Protein AF-A0AB73B5N0-F1 (afdb_monomer)

Foldseek 3Di:
DDDDPPPQDLFDQLCLVVVQVVCCVVVVFDEDALCLLQAAPPRHGDPCSQVVVLVVLVDLTHGYGCRDPSCNVVCVVSDPDDDGRDDDPVNSLVRRVVVLVVQVVVQDQDHHRDGDDQPPTPPRPVVVVVVPPD

Sequence (134 aa):
MEPAPHRGSRASGAGKTTLCGQLERALSLPRVEIDSLYHGAGWTPRANFVAEVEAFSAGQEWVIEWQYRAVRRLLVEGADTLVWLDYSSWLQMTRLVRRTMRRRLARQELWNGNYETIFQDEEHIIRWGIRTFP

Organism: Corynebacterium flavescens (NCBI:txid28028)

Solvent-accessible surface area (backbone atoms only — not comparable to full-atom values): 8475 Å² total; per-residue (Å²): 135,84,81,73,92,67,88,69,73,92,53,80,42,69,44,63,71,59,50,45,61,47,46,25,70,75,68,73,32,53,68,58,66,56,63,60,52,33,32,29,60,87,70,33,77,36,89,57,27,62,62,54,50,50,63,61,59,69,50,97,61,70,43,73,69,91,76,57,77,92,46,44,62,64,51,58,77,68,47,94,73,86,89,81,83,92,68,58,70,68,62,25,46,56,47,31,54,54,49,56,53,52,40,58,76,64,64,44,74,43,54,60,86,24,65,89,63,92,80,76,53,96,74,42,69,62,62,49,49,62,70,72,49,132

Neares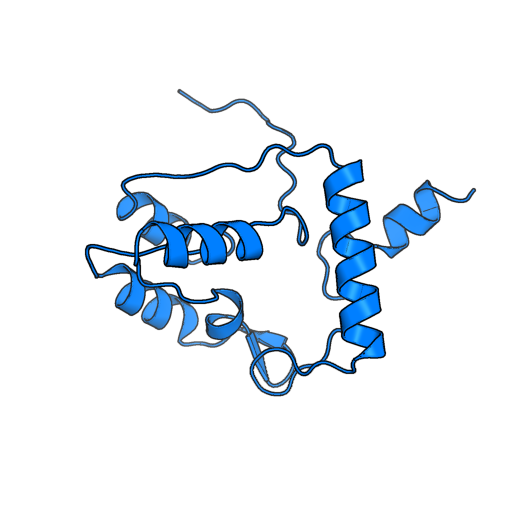t PDB structures (foldseek):
  2iyr-assembly1_A  TM=6.175E-01  e=3.045E-01  Mycobacterium tuberculosis H37Rv
  3mrs-assembly1_A  TM=5.329E-01  e=2.509E-01  Helicobacter pylori 26695
  1uke-assembly1_A  TM=5.670E-01  e=5.102E-01  Dictyostelium discoideum
  4cvn-assembly1_D  TM=3.998E-01  e=2.676E-01  Pyrococcus abyssi GE5

pLDDT: mean 77.48, std 18.24, range [26.06, 96.44]

Structure (mmCIF, N/CA/C/O backbone):
data_AF-A0AB73B5N0-F1
#
_entry.id   AF-A0AB73B5N0-F1
#
loop_
_atom_site.group_PDB
_atom_site.id
_atom_site.type_symbol
_atom_site.label_atom_id
_atom_site.label_alt_id
_atom_site.label_comp_id
_atom_site.label_asym_id
_atom_site.label_entity_id
_atom_site.label_seq_id
_atom_site.pdbx_PDB_ins_code
_atom_site.Cartn_x
_atom_site.Cartn_y
_atom_site.Cartn_z
_atom_site.occupancy
_atom_site.B_iso_or_equiv
_atom_site.auth_seq_id
_atom_site.auth_comp_id
_atom_site.auth_asym_id
_atom_site.auth_atom_id
_atom_site.pdbx_PDB_model_num
ATOM 1 N N . MET A 1 1 ? -27.757 0.517 -0.870 1.00 30.62 1 MET A N 1
ATOM 2 C CA . MET A 1 1 ? -27.373 1.849 -1.376 1.00 30.62 1 MET A CA 1
ATOM 3 C C . MET A 1 1 ? -26.164 1.632 -2.266 1.00 30.62 1 MET A C 1
ATOM 5 O O . MET A 1 1 ? -25.089 1.348 -1.759 1.00 30.62 1 MET A O 1
ATOM 9 N N . GLU A 1 2 ? -26.382 1.575 -3.574 1.00 26.06 2 GLU A N 1
ATOM 10 C CA . GLU A 1 2 ? -25.324 1.314 -4.553 1.00 26.06 2 GLU A CA 1
ATOM 11 C C . GLU A 1 2 ? -24.545 2.625 -4.762 1.00 26.06 2 GLU A C 1
ATOM 13 O O . GLU A 1 2 ? -25.175 3.640 -5.073 1.00 26.06 2 GLU A O 1
ATOM 18 N N . PRO A 1 3 ? -23.227 2.683 -4.502 1.00 34.19 3 PRO A N 1
ATOM 19 C CA . PRO A 1 3 ? -22.490 3.931 -4.644 1.00 34.19 3 PRO A CA 1
ATOM 20 C C . PRO A 1 3 ? -22.365 4.300 -6.129 1.00 34.19 3 PRO A C 1
ATOM 22 O O . PRO A 1 3 ? -22.134 3.441 -6.979 1.00 34.19 3 PRO A O 1
ATOM 25 N N . ALA A 1 4 ? -22.531 5.591 -6.429 1.00 32.81 4 ALA A N 1
ATOM 26 C CA . ALA A 1 4 ? -22.473 6.165 -7.773 1.00 32.81 4 ALA A CA 1
ATOM 27 C C . ALA A 1 4 ? -21.156 5.814 -8.505 1.00 32.81 4 ALA A C 1
ATOM 29 O O . ALA A 1 4 ? -20.150 5.521 -7.850 1.00 32.81 4 ALA A O 1
ATOM 30 N N . PRO A 1 5 ? -21.107 5.879 -9.855 1.00 35.97 5 PRO A N 1
ATOM 31 C CA . PRO A 1 5 ? -19.898 5.603 -10.624 1.00 35.97 5 PRO A CA 1
ATOM 32 C C . PRO A 1 5 ? -18.906 6.761 -10.462 1.00 35.97 5 PRO A C 1
ATOM 34 O O . PRO A 1 5 ? -18.711 7.592 -11.349 1.00 35.97 5 PRO A O 1
ATOM 37 N N . HIS A 1 6 ? -18.278 6.848 -9.294 1.00 42.50 6 HIS A N 1
ATOM 38 C CA . HIS A 1 6 ? -17.181 7.763 -9.059 1.00 42.50 6 HIS A CA 1
ATOM 39 C C . HIS A 1 6 ? -16.022 7.316 -9.950 1.00 42.50 6 HIS A C 1
ATOM 41 O O . HIS A 1 6 ? -15.570 6.170 -9.882 1.00 42.50 6 HIS A O 1
ATOM 47 N N . ARG A 1 7 ? -15.511 8.236 -10.776 1.00 41.12 7 ARG A N 1
ATOM 48 C CA . ARG A 1 7 ? -14.213 8.131 -11.464 1.00 41.12 7 ARG A CA 1
ATOM 49 C C . ARG A 1 7 ? -13.063 8.175 -10.446 1.00 41.12 7 ARG A C 1
ATOM 51 O O . ARG A 1 7 ? -12.121 8.946 -10.589 1.00 41.12 7 ARG A O 1
ATOM 58 N N . GLY A 1 8 ? -13.157 7.378 -9.390 1.00 39.03 8 GLY A N 1
ATOM 59 C CA . GLY A 1 8 ? -12.090 7.150 -8.445 1.00 39.03 8 GLY A CA 1
ATOM 60 C C . GLY A 1 8 ? -11.017 6.354 -9.162 1.00 39.03 8 GLY A C 1
ATOM 61 O O . GLY A 1 8 ? -11.154 5.140 -9.326 1.00 39.03 8 GLY A O 1
ATOM 62 N N . SER A 1 9 ? -10.000 7.042 -9.678 1.00 42.38 9 SER A N 1
ATOM 63 C CA . SER A 1 9 ? -8.899 6.374 -10.355 1.00 42.38 9 SER A CA 1
ATOM 64 C C . SER A 1 9 ? -8.310 5.343 -9.395 1.00 42.38 9 SER A C 1
ATOM 66 O O . SER A 1 9 ? -7.950 5.632 -8.251 1.00 42.38 9 SER A O 1
ATOM 68 N N . ARG A 1 10 ? -8.185 4.100 -9.864 1.00 48.78 10 ARG A N 1
ATOM 69 C CA . ARG A 1 10 ? -7.404 3.053 -9.189 1.00 48.78 10 ARG A CA 1
ATOM 70 C C . ARG A 1 10 ? -5.903 3.345 -9.321 1.00 48.78 10 ARG A C 1
ATOM 72 O O . ARG A 1 10 ? -5.099 2.434 -9.441 1.00 48.78 10 ARG A O 1
ATOM 79 N N . ALA A 1 11 ? -5.517 4.617 -9.330 1.00 53.19 11 ALA A N 1
ATOM 80 C CA . ALA A 1 11 ? -4.214 5.038 -9.789 1.00 53.19 11 ALA A CA 1
ATOM 81 C C . ALA A 1 11 ? -3.154 4.840 -8.703 1.00 53.19 11 ALA A C 1
ATOM 83 O O . ALA A 1 11 ? -3.290 5.245 -7.536 1.00 53.19 11 ALA A O 1
ATOM 84 N N . SER A 1 12 ? -2.051 4.235 -9.128 1.00 56.97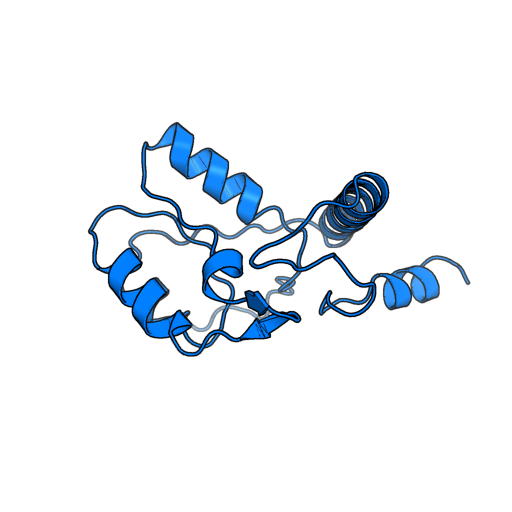 12 SER A N 1
ATOM 85 C CA . SER A 1 12 ? -0.722 4.508 -8.588 1.00 56.97 12 SER A CA 1
ATOM 86 C C . SER A 1 12 ? -0.528 6.035 -8.504 1.00 56.97 12 SER A C 1
ATOM 88 O O . SER A 1 12 ? -0.909 6.769 -9.411 1.00 56.97 12 SER A O 1
ATOM 90 N N . GLY A 1 13 ? -0.008 6.551 -7.384 1.00 59.16 13 GLY A N 1
ATOM 91 C CA . GLY A 1 13 ? 0.262 7.994 -7.224 1.00 59.16 13 GLY A CA 1
ATOM 92 C C . GLY A 1 13 ? -0.815 8.848 -6.531 1.00 59.16 13 GLY A C 1
ATOM 93 O O . GLY A 1 13 ? -0.555 10.017 -6.246 1.00 59.16 13 GLY A O 1
ATOM 94 N N . ALA A 1 14 ? -1.965 8.283 -6.138 1.00 69.94 14 ALA A N 1
ATOM 95 C CA . ALA A 1 14 ? -2.979 9.004 -5.345 1.00 69.94 14 ALA A CA 1
ATOM 96 C C . ALA A 1 14 ? -2.492 9.442 -3.942 1.00 69.94 14 ALA A C 1
ATOM 98 O O . ALA A 1 14 ? -3.083 10.322 -3.325 1.00 69.94 14 ALA A O 1
ATOM 99 N N . GLY A 1 15 ? -1.399 8.855 -3.441 1.00 75.88 15 GLY A N 1
ATOM 100 C CA . GLY A 1 15 ? -0.833 9.164 -2.122 1.00 75.88 15 GLY A CA 1
ATOM 101 C C . GLY A 1 15 ? -1.243 8.201 -1.005 1.00 75.88 15 GLY A C 1
ATOM 102 O O . GLY A 1 15 ? -0.939 8.479 0.148 1.00 75.88 15 GLY A O 1
ATOM 103 N N . LYS A 1 16 ? -1.873 7.061 -1.333 1.00 83.12 16 LYS A N 1
ATOM 104 C CA . LYS A 1 16 ? -2.302 6.026 -0.369 1.00 83.12 16 LYS A CA 1
ATOM 105 C C . LYS A 1 16 ? -1.176 5.5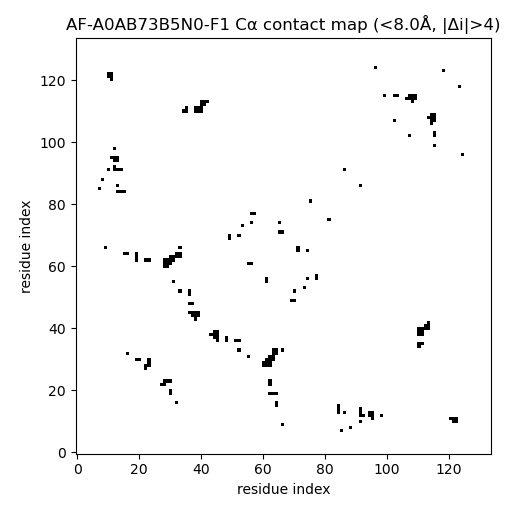96 0.573 1.00 83.12 16 LYS A C 1
ATOM 107 O O . LYS A 1 16 ? -1.342 5.671 1.783 1.00 83.12 16 LYS A O 1
ATOM 112 N N . THR A 1 17 ? -0.009 5.263 0.026 1.00 82.44 17 THR A N 1
ATOM 113 C CA . THR A 1 17 ? 1.179 4.879 0.803 1.00 82.44 17 THR A CA 1
ATOM 114 C C . THR A 1 17 ? 1.646 5.989 1.743 1.00 82.44 17 THR A C 1
ATOM 116 O O . THR A 1 17 ? 1.996 5.734 2.892 1.00 82.44 17 THR A O 1
ATOM 119 N N . THR A 1 18 ? 1.610 7.246 1.285 1.00 86.12 18 THR A N 1
ATOM 120 C CA . THR A 1 18 ? 1.965 8.404 2.117 1.00 86.12 18 THR A CA 1
ATOM 121 C C . THR A 1 18 ? 0.964 8.604 3.248 1.00 86.12 18 THR A C 1
ATOM 123 O O . THR A 1 18 ? 1.387 8.797 4.383 1.00 86.12 18 THR A O 1
ATOM 126 N N . LEU A 1 19 ? -0.337 8.525 2.955 1.00 88.56 19 LEU A N 1
ATOM 127 C CA . LEU A 1 19 ? -1.392 8.621 3.960 1.00 88.56 19 LEU A CA 1
ATOM 128 C C . LEU A 1 19 ? -1.271 7.494 4.988 1.00 88.56 19 LEU A C 1
ATOM 130 O O . LEU A 1 19 ? -1.295 7.760 6.182 1.00 88.56 19 LEU A O 1
ATOM 134 N N . CYS A 1 20 ? -1.081 6.251 4.545 1.00 89.44 20 CYS A N 1
ATOM 135 C CA . CYS A 1 20 ? -0.948 5.114 5.448 1.00 89.44 20 CYS A CA 1
ATOM 136 C C . CYS A 1 20 ? 0.256 5.288 6.385 1.00 89.44 20 CYS A C 1
ATOM 138 O O . CYS A 1 20 ? 0.120 5.088 7.584 1.00 89.44 20 CYS A O 1
ATOM 140 N N . GLY A 1 21 ? 1.407 5.742 5.875 1.00 89.56 21 GLY A N 1
ATOM 141 C CA . GLY A 1 21 ? 2.572 6.047 6.717 1.00 89.56 21 GLY A CA 1
ATOM 142 C C . GLY A 1 21 ? 2.412 7.295 7.599 1.00 89.56 21 GLY A C 1
ATOM 143 O O . GLY A 1 21 ? 3.192 7.506 8.526 1.00 89.56 21 GLY A O 1
ATOM 144 N N . GLN A 1 22 ? 1.450 8.178 7.315 1.00 92.25 22 GLN A N 1
ATOM 145 C CA . GLN A 1 22 ? 1.068 9.265 8.224 1.00 92.25 22 GLN A CA 1
ATOM 146 C C . GLN A 1 22 ? 0.145 8.754 9.333 1.00 92.25 22 GLN A C 1
ATOM 148 O O . GLN A 1 22 ? 0.375 9.098 10.486 1.00 92.25 22 GLN A O 1
ATOM 153 N N . LEU A 1 23 ? -0.844 7.920 8.997 1.00 93.00 23 LEU A N 1
ATOM 154 C CA . LEU A 1 23 ? -1.769 7.314 9.957 1.00 93.00 23 LEU A CA 1
ATOM 155 C C . LEU A 1 23 ? -1.049 6.375 10.926 1.00 93.00 23 LEU A C 1
ATOM 157 O O . LEU A 1 23 ? -1.276 6.479 12.122 1.00 93.00 23 LEU A O 1
ATOM 161 N N . GLU A 1 24 ? -0.124 5.550 10.429 1.00 93.94 24 GLU A N 1
ATOM 162 C CA . GLU A 1 24 ? 0.780 4.733 11.252 1.00 93.94 24 GLU A CA 1
ATOM 163 C C . GLU A 1 24 ? 1.438 5.573 12.350 1.00 93.94 24 GLU A C 1
ATOM 165 O O . GLU A 1 24 ? 1.338 5.252 13.526 1.00 93.94 24 GLU A O 1
ATOM 170 N N . ARG A 1 25 ? 2.061 6.699 11.984 1.00 94.62 25 ARG A N 1
ATOM 171 C CA . ARG A 1 25 ? 2.767 7.561 12.943 1.00 94.62 25 ARG A CA 1
ATOM 172 C C . ARG A 1 25 ? 1.831 8.352 13.850 1.00 94.62 25 ARG A C 1
ATOM 174 O O . ARG A 1 25 ? 2.177 8.599 14.997 1.00 94.62 25 ARG A O 1
ATOM 181 N N . ALA A 1 26 ? 0.697 8.806 13.325 1.00 95.62 26 ALA A N 1
ATOM 182 C CA . ALA A 1 26 ? -0.244 9.634 14.072 1.00 95.62 26 ALA A CA 1
ATOM 183 C C . ALA A 1 26 ? -1.060 8.825 15.089 1.00 95.62 26 ALA A C 1
ATOM 185 O O . ALA A 1 26 ? -1.417 9.358 16.134 1.00 95.62 26 ALA A O 1
ATOM 186 N N . LEU A 1 27 ? -1.358 7.563 14.771 1.00 93.94 27 LEU A N 1
ATOM 187 C CA . LEU A 1 27 ? -2.208 6.679 15.571 1.00 93.94 27 LEU A CA 1
ATOM 188 C C . LEU A 1 27 ? -1.427 5.531 16.225 1.00 93.94 27 LEU A C 1
ATOM 190 O O . LEU A 1 27 ? -2.016 4.743 16.953 1.00 93.94 27 LEU A O 1
ATOM 194 N N . SER A 1 28 ? -0.120 5.429 15.968 1.00 94.88 28 SER A N 1
ATOM 195 C CA . SER A 1 28 ? 0.740 4.326 16.421 1.00 94.88 28 SER A CA 1
ATOM 196 C C . SER A 1 28 ? 0.232 2.941 15.994 1.00 94.88 28 SER A C 1
ATOM 198 O O . SER A 1 28 ? 0.403 1.965 16.718 1.00 94.88 28 SER A O 1
ATOM 200 N N . LEU A 1 29 ? -0.391 2.853 14.814 1.00 95.00 29 LEU A N 1
ATOM 201 C CA . LEU A 1 29 ? -0.976 1.613 14.295 1.00 95.00 29 LEU A CA 1
ATOM 202 C C . LEU A 1 29 ? 0.032 0.817 13.458 1.00 95.00 29 LEU A C 1
ATOM 204 O O . LEU A 1 29 ? 0.731 1.419 12.639 1.00 95.00 29 LEU A O 1
ATOM 208 N N . PRO A 1 30 ? 0.055 -0.525 13.564 1.00 94.38 30 PRO A N 1
ATOM 209 C CA . PRO A 1 30 ? 0.821 -1.379 12.668 1.00 94.38 30 PRO A CA 1
ATOM 210 C C . PRO A 1 30 ? 0.494 -1.104 11.200 1.00 94.38 30 PRO A C 1
ATOM 212 O O . PRO A 1 30 ? -0.673 -1.019 10.806 1.00 94.38 30 PRO A O 1
ATOM 215 N N . ARG A 1 31 ? 1.530 -1.018 10.367 1.00 94.06 31 ARG A N 1
ATOM 216 C CA . ARG A 1 31 ? 1.393 -0.869 8.920 1.00 94.06 31 ARG A CA 1
ATOM 217 C C . ARG A 1 31 ? 2.257 -1.882 8.196 1.00 94.06 31 ARG A C 1
ATOM 219 O O . ARG A 1 31 ? 3.428 -2.063 8.516 1.00 94.06 31 ARG A O 1
ATOM 226 N N . VAL A 1 32 ? 1.695 -2.462 7.141 1.00 90.75 32 VAL A N 1
ATOM 227 C CA . VAL A 1 32 ? 2.457 -3.199 6.135 1.00 90.75 32 VAL A CA 1
ATOM 228 C C . VAL A 1 32 ? 2.290 -2.528 4.778 1.00 90.75 32 VAL A C 1
ATOM 230 O O . VAL A 1 32 ? 1.194 -2.118 4.384 1.00 90.75 32 VAL A O 1
ATOM 233 N N . GLU A 1 33 ? 3.394 -2.371 4.051 1.00 88.56 33 GLU A N 1
ATOM 234 C CA . GLU A 1 33 ? 3.337 -1.925 2.663 1.00 88.56 33 GLU A CA 1
ATOM 235 C C . GLU A 1 33 ? 2.833 -3.096 1.815 1.00 88.56 33 GLU A C 1
ATOM 237 O O . GLU A 1 33 ? 3.572 -4.044 1.566 1.00 88.56 33 GLU A O 1
ATOM 242 N N . ILE A 1 34 ? 1.565 -3.064 1.400 1.00 90.19 34 ILE A N 1
ATOM 243 C CA . ILE A 1 34 ? 0.900 -4.218 0.770 1.00 90.19 34 ILE A CA 1
ATOM 244 C C . ILE A 1 34 ? 1.597 -4.702 -0.513 1.00 90.19 34 ILE A C 1
ATOM 246 O O . ILE A 1 34 ? 1.589 -5.895 -0.813 1.00 90.19 34 ILE A O 1
ATOM 250 N N . ASP A 1 35 ? 2.261 -3.798 -1.235 1.00 88.12 35 ASP A N 1
ATOM 251 C CA . ASP A 1 35 ? 3.070 -4.131 -2.410 1.00 88.12 35 ASP A CA 1
ATOM 252 C C . ASP A 1 35 ? 4.265 -5.036 -2.055 1.00 88.12 35 ASP A C 1
ATOM 254 O O . ASP A 1 35 ? 4.613 -5.914 -2.843 1.00 88.12 35 ASP A O 1
ATOM 258 N N . SER A 1 36 ? 4.839 -4.906 -0.850 1.00 88.12 36 SER A N 1
ATOM 259 C CA . SER A 1 36 ? 5.909 -5.795 -0.359 1.00 88.12 36 SER A CA 1
ATOM 260 C C . SER A 1 36 ? 5.436 -7.236 -0.123 1.00 88.12 36 SER A C 1
ATOM 262 O O . SER A 1 36 ? 6.205 -8.189 -0.290 1.00 88.12 36 SER A O 1
ATOM 264 N N . LEU A 1 37 ? 4.155 -7.410 0.220 1.00 92.00 37 LEU A N 1
ATOM 265 C CA . LEU A 1 37 ? 3.530 -8.723 0.378 1.00 92.00 37 LEU A CA 1
ATOM 266 C C . LEU A 1 37 ? 3.146 -9.321 -0.978 1.00 92.00 37 LEU A C 1
ATOM 268 O O . LEU A 1 37 ? 3.172 -10.538 -1.146 1.00 92.00 37 LEU A O 1
ATOM 272 N N . TYR A 1 38 ? 2.788 -8.476 -1.948 1.00 91.31 38 TYR A N 1
ATOM 273 C CA . TYR A 1 38 ? 2.312 -8.920 -3.253 1.00 91.31 38 TYR A CA 1
ATOM 274 C C . TYR A 1 38 ? 3.445 -9.254 -4.227 1.00 91.31 38 TYR A C 1
ATOM 276 O O . TYR A 1 38 ? 3.419 -10.317 -4.845 1.00 91.31 38 TYR A O 1
ATOM 284 N N . HIS A 1 39 ? 4.438 -8.377 -4.384 1.00 89.06 39 HIS A N 1
ATOM 285 C CA . HIS A 1 39 ? 5.464 -8.514 -5.420 1.00 89.06 39 HIS A CA 1
ATOM 286 C C . HIS A 1 39 ? 6.669 -9.316 -4.938 1.00 89.06 39 HIS A C 1
ATOM 288 O O . HIS A 1 39 ? 7.423 -8.856 -4.092 1.00 89.06 39 HIS A O 1
ATOM 294 N N . GLY A 1 40 ? 6.885 -10.492 -5.518 1.00 88.81 40 GLY A N 1
ATOM 295 C CA . GLY A 1 40 ? 8.105 -11.289 -5.424 1.00 88.81 40 GLY A CA 1
ATOM 296 C C . GLY A 1 40 ? 9.121 -10.916 -6.505 1.00 88.81 40 GLY A C 1
ATOM 297 O O . GLY A 1 40 ? 8.948 -9.937 -7.235 1.00 88.81 40 GLY A O 1
ATOM 298 N N . ALA A 1 41 ? 10.189 -11.705 -6.621 1.00 86.50 41 ALA A N 1
ATOM 299 C CA . ALA A 1 41 ? 11.245 -11.468 -7.602 1.00 86.50 41 ALA A CA 1
ATOM 300 C C . ALA A 1 41 ? 10.701 -11.444 -9.043 1.00 86.50 41 ALA A C 1
ATOM 302 O O . ALA A 1 41 ? 9.796 -12.203 -9.402 1.00 86.50 41 ALA A O 1
ATOM 303 N N . GLY A 1 42 ? 11.242 -10.551 -9.873 1.00 83.12 42 GLY A N 1
ATOM 304 C CA . GLY A 1 42 ? 10.778 -10.361 -11.248 1.00 83.12 42 GLY A CA 1
ATOM 305 C C . GLY A 1 42 ? 9.350 -9.819 -11.337 1.00 83.12 42 GLY A C 1
ATOM 306 O O . GLY A 1 42 ? 8.667 -10.079 -12.324 1.00 83.12 42 GLY A O 1
ATOM 307 N N . TRP A 1 43 ? 8.891 -9.092 -10.313 1.00 82.12 43 TRP A N 1
ATOM 308 C CA . TRP A 1 43 ? 7.534 -8.545 -10.211 1.00 82.12 43 TRP A CA 1
ATOM 309 C C . TRP A 1 43 ? 6.417 -9.597 -10.232 1.00 82.12 43 TRP A C 1
ATOM 311 O O . TRP A 1 43 ? 5.276 -9.301 -10.593 1.00 82.12 43 TRP A O 1
ATOM 321 N N . THR A 1 44 ? 6.728 -10.829 -9.832 1.00 86.00 44 THR A N 1
ATOM 322 C 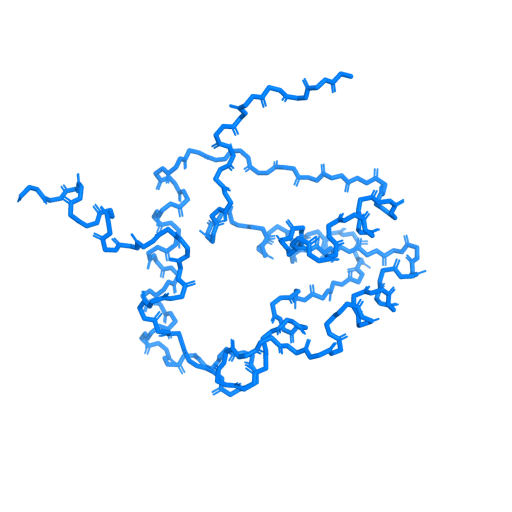CA . THR A 1 44 ? 5.768 -11.937 -9.831 1.00 86.00 44 THR A CA 1
ATOM 323 C C . THR A 1 44 ? 4.898 -11.917 -8.572 1.00 86.00 44 THR A C 1
ATOM 325 O O . THR A 1 44 ? 5.419 -11.676 -7.486 1.00 86.00 44 THR A O 1
ATOM 328 N N . PRO A 1 45 ? 3.576 -12.152 -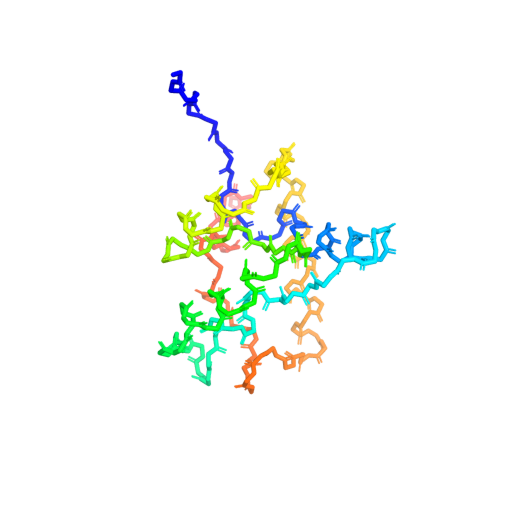8.660 1.00 89.25 45 PRO A N 1
ATOM 329 C CA . PRO A 1 45 ? 2.739 -12.264 -7.468 1.00 89.25 45 PRO A CA 1
ATOM 330 C C . PRO A 1 45 ? 3.214 -13.395 -6.545 1.00 89.25 45 PRO A C 1
ATOM 332 O O . PRO A 1 45 ? 3.452 -14.516 -6.998 1.00 89.25 45 PRO A O 1
ATOM 335 N N . ARG A 1 46 ? 3.330 -13.122 -5.244 1.00 93.50 46 ARG A N 1
ATOM 336 C CA . ARG A 1 46 ? 3.712 -14.119 -4.234 1.00 93.50 46 ARG A CA 1
ATOM 337 C C . ARG A 1 46 ? 2.531 -15.032 -3.913 1.00 93.50 46 ARG A C 1
ATOM 339 O O . ARG A 1 46 ? 1.438 -14.557 -3.616 1.00 93.50 46 ARG A O 1
ATOM 346 N N . ALA A 1 47 ? 2.767 -16.344 -3.893 1.00 93.56 47 ALA A N 1
ATOM 347 C CA . ALA A 1 47 ? 1.733 -17.338 -3.581 1.00 93.56 47 ALA A CA 1
ATOM 348 C C . ALA A 1 47 ? 1.120 -17.149 -2.178 1.00 93.56 47 ALA A C 1
ATOM 350 O O . ALA A 1 47 ? -0.076 -17.347 -1.993 1.00 93.56 47 ALA A O 1
ATOM 351 N N . ASN A 1 48 ? 1.924 -16.692 -1.213 1.00 95.06 48 ASN A N 1
ATOM 352 C CA . ASN A 1 48 ? 1.503 -16.499 0.177 1.00 95.06 48 ASN A CA 1
ATOM 353 C C . ASN A 1 48 ? 0.799 -15.157 0.430 1.00 95.06 48 ASN A C 1
ATOM 355 O O . ASN A 1 48 ? 0.419 -14.885 1.563 1.00 95.06 48 ASN A O 1
ATOM 359 N N . PHE A 1 49 ? 0.620 -14.315 -0.595 1.00 95.31 49 PHE A N 1
ATOM 360 C CA . PHE A 1 49 ? 0.121 -12.946 -0.441 1.00 95.31 49 PHE A C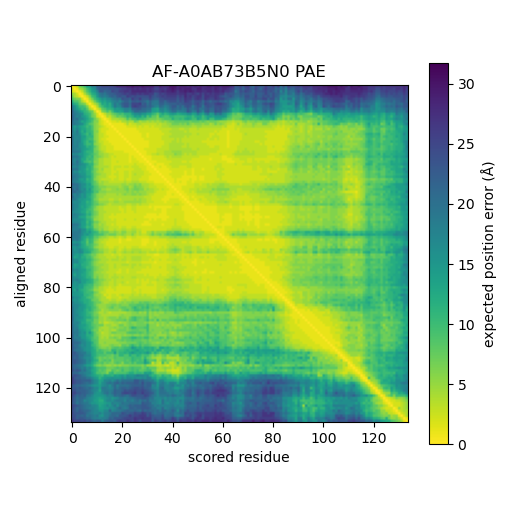A 1
ATOM 361 C C . PHE A 1 49 ? -1.172 -12.857 0.380 1.00 95.31 49 PHE A C 1
ATOM 363 O O . PHE A 1 49 ? -1.261 -12.058 1.308 1.00 95.31 49 PHE A O 1
ATOM 370 N N . VAL A 1 50 ? -2.172 -13.682 0.052 1.00 95.88 50 VAL A N 1
ATOM 371 C CA . VAL A 1 50 ? -3.474 -13.650 0.737 1.00 95.88 50 VAL A CA 1
ATOM 372 C C . VAL A 1 50 ? -3.330 -14.057 2.202 1.00 95.88 50 VAL A C 1
ATOM 374 O O . VAL A 1 50 ? -3.838 -13.354 3.067 1.00 95.88 50 VAL A O 1
ATOM 377 N N . ALA A 1 51 ? -2.590 -15.135 2.475 1.00 96.44 51 ALA A N 1
ATOM 378 C CA . ALA A 1 51 ? -2.372 -15.634 3.831 1.00 96.44 51 ALA A CA 1
ATOM 379 C C . ALA A 1 51 ? -1.579 -14.639 4.697 1.00 96.44 51 ALA A C 1
ATOM 381 O O . ALA A 1 51 ? -1.876 -14.468 5.874 1.00 96.44 51 ALA A O 1
ATOM 382 N N . GLU A 1 52 ? -0.592 -13.947 4.120 1.00 95.88 52 GLU A N 1
ATOM 383 C CA . GLU A 1 52 ? 0.182 -12.917 4.826 1.00 95.88 52 GLU A CA 1
ATOM 384 C C . GLU A 1 52 ? -0.664 -11.674 5.133 1.00 95.88 52 GLU A C 1
ATOM 386 O O . GLU A 1 52 ? -0.540 -11.108 6.219 1.00 95.88 52 GLU A O 1
ATOM 391 N N . VAL A 1 53 ? -1.560 -11.268 4.223 1.00 96.31 53 VAL A N 1
ATOM 392 C CA . VAL A 1 53 ? -2.515 -10.184 4.503 1.00 96.31 53 VAL A CA 1
ATOM 393 C C . VAL A 1 53 ? -3.511 -10.604 5.577 1.00 96.31 53 VAL A C 1
ATOM 395 O O . VAL A 1 53 ? -3.750 -9.820 6.486 1.00 96.31 53 VAL A O 1
ATOM 398 N N . GLU A 1 54 ? -4.049 -11.822 5.512 1.00 95.69 54 GLU A N 1
ATOM 399 C CA . GLU A 1 54 ? -4.973 -12.361 6.516 1.00 95.69 54 GLU A CA 1
ATOM 400 C C . GLU A 1 54 ? -4.347 -12.404 7.907 1.00 95.69 54 GLU A C 1
ATOM 402 O O . GLU A 1 54 ? -4.929 -11.869 8.849 1.00 95.69 54 GLU A O 1
ATOM 407 N N . ALA A 1 55 ? -3.132 -12.942 8.022 1.00 95.75 55 ALA A N 1
ATOM 408 C CA . ALA A 1 55 ? -2.395 -12.971 9.279 1.00 95.75 55 ALA A CA 1
ATOM 409 C C . ALA A 1 55 ? -2.130 -11.560 9.829 1.00 95.75 55 ALA A C 1
ATOM 411 O O . ALA A 1 55 ? -2.261 -11.336 11.031 1.00 95.75 55 ALA A O 1
ATOM 412 N N . PHE A 1 56 ? -1.790 -10.600 8.963 1.00 95.12 56 PHE A N 1
ATOM 413 C CA . PHE A 1 56 ? -1.590 -9.209 9.366 1.00 95.12 56 PHE A CA 1
ATOM 414 C C . PHE A 1 56 ? -2.898 -8.547 9.832 1.00 95.12 56 PHE A C 1
ATOM 416 O O . PHE A 1 56 ? -2.925 -7.902 10.877 1.00 95.12 56 PHE A O 1
ATOM 423 N N . SER A 1 57 ? -3.993 -8.731 9.088 1.00 94.75 57 SER A N 1
ATOM 424 C CA . SER A 1 57 ? -5.299 -8.129 9.392 1.00 94.75 57 SER A CA 1
ATOM 425 C C . SER A 1 57 ? -6.093 -8.857 10.482 1.00 94.75 57 SER A C 1
ATOM 427 O O . SER A 1 57 ? -7.186 -8.418 10.820 1.00 94.75 57 SER A O 1
ATOM 429 N N . ALA A 1 58 ? -5.574 -9.962 11.026 1.00 93.88 58 ALA A N 1
ATOM 430 C CA . ALA A 1 58 ? -6.185 -10.670 12.152 1.00 93.88 58 ALA A CA 1
ATOM 431 C C . ALA A 1 58 ? -6.055 -9.901 13.482 1.00 93.88 58 ALA A C 1
ATOM 433 O O . ALA A 1 58 ? -6.786 -10.181 14.432 1.00 93.88 58 ALA A O 1
ATOM 434 N N . GLY A 1 59 ? -5.122 -8.946 13.565 1.00 89.12 59 GLY A N 1
ATOM 435 C CA . GLY A 1 59 ? -5.029 -8.021 14.692 1.00 89.12 59 GLY A CA 1
ATOM 436 C C . GLY A 1 59 ? -6.191 -7.022 14.720 1.00 89.12 59 GLY A C 1
ATOM 437 O O . GLY A 1 59 ? -6.807 -6.740 13.697 1.00 89.12 59 GLY A O 1
ATOM 438 N N . GLN A 1 60 ? -6.466 -6.448 15.893 1.00 88.12 60 GLN A N 1
ATOM 439 C CA . GLN A 1 60 ? -7.514 -5.427 16.052 1.00 88.12 60 GLN A CA 1
ATOM 440 C C . GLN A 1 60 ? -7.066 -4.022 15.617 1.00 88.12 60 GLN A C 1
ATOM 442 O O . GLN A 1 60 ? -7.891 -3.133 15.460 1.00 88.12 60 GLN A O 1
ATOM 447 N N . GLU A 1 61 ? -5.762 -3.812 15.434 1.00 94.56 61 GLU A N 1
ATOM 448 C CA . GLU A 1 61 ? -5.169 -2.507 15.154 1.00 94.56 61 GLU A CA 1
ATOM 449 C C . GLU A 1 61 ? -4.264 -2.605 13.930 1.00 94.56 61 GLU A C 1
ATOM 451 O O . GLU A 1 61 ? -3.235 -3.281 13.961 1.00 94.56 61 GLU A O 1
ATOM 456 N N . TRP A 1 62 ? -4.638 -1.935 12.841 1.00 95.94 62 TRP A N 1
ATOM 457 C CA . TRP A 1 62 ? -3.824 -1.888 11.633 1.00 95.94 62 TRP A CA 1
ATOM 458 C C . TRP A 1 62 ? -4.229 -0.752 10.696 1.00 95.94 62 TRP A C 1
ATOM 460 O O . TRP A 1 62 ? -5.356 -0.261 10.690 1.00 95.94 62 TRP A O 1
ATOM 470 N N . VAL A 1 63 ? -3.287 -0.372 9.839 1.00 95.31 63 VAL A N 1
ATOM 471 C CA . VAL A 1 63 ? -3.506 0.459 8.657 1.00 95.31 63 VAL A CA 1
ATOM 472 C C . VAL A 1 63 ? -2.897 -0.251 7.455 1.00 95.31 63 VAL A C 1
ATOM 474 O O . VAL A 1 63 ? -1.716 -0.601 7.447 1.00 95.31 63 VAL A O 1
ATOM 477 N N . ILE A 1 64 ? -3.689 -0.436 6.400 1.00 93.25 64 ILE A N 1
ATOM 478 C CA . ILE A 1 64 ? -3.233 -1.089 5.171 1.00 93.25 64 ILE A CA 1
ATOM 479 C C . ILE A 1 64 ? -3.892 -0.484 3.933 1.00 93.25 64 ILE A C 1
ATOM 481 O O . ILE A 1 64 ? -4.990 0.071 3.966 1.00 93.25 64 ILE A O 1
ATOM 485 N N . GLU A 1 65 ? -3.193 -0.586 2.810 1.00 89.81 65 GLU A N 1
ATOM 486 C CA . GLU A 1 65 ? -3.637 -0.051 1.531 1.00 89.81 65 GLU A CA 1
ATOM 487 C C . GLU A 1 65 ? -4.662 -0.984 0.862 1.00 89.81 65 GLU A C 1
ATOM 489 O O . GLU A 1 65 ? -4.388 -2.144 0.561 1.00 89.81 65 GLU A O 1
ATOM 494 N N . TRP A 1 66 ? -5.849 -0.459 0.551 1.00 87.31 66 TRP A N 1
ATOM 495 C CA . TRP A 1 66 ? -6.915 -1.214 -0.117 1.00 87.31 66 TRP A CA 1
ATOM 496 C C . TRP A 1 66 ? -6.726 -1.271 -1.648 1.00 87.31 66 TRP A C 1
ATOM 498 O O . TRP A 1 66 ? -7.395 -0.572 -2.415 1.00 87.31 66 TRP A O 1
ATOM 508 N N . GLN A 1 67 ? -5.778 -2.090 -2.117 1.00 84.75 67 GLN A N 1
ATOM 509 C CA . GLN A 1 67 ? -5.367 -2.143 -3.533 1.00 84.75 67 GLN A CA 1
ATOM 510 C C . GLN A 1 67 ? -5.821 -3.418 -4.259 1.00 84.75 67 GLN A C 1
ATOM 512 O O . GLN A 1 67 ? -6.558 -3.347 -5.254 1.00 84.75 67 GLN A O 1
ATOM 517 N N . TYR A 1 68 ? -5.434 -4.590 -3.758 1.00 88.38 68 TYR A N 1
ATOM 518 C CA . TYR A 1 68 ? -5.516 -5.856 -4.492 1.00 88.38 68 TYR A CA 1
ATOM 519 C C . TYR A 1 68 ? -6.854 -6.563 -4.339 1.00 88.38 68 TYR A C 1
ATOM 521 O O . TYR A 1 68 ? -7.248 -6.919 -3.233 1.00 88.38 68 TYR A O 1
ATOM 529 N N . ARG A 1 69 ? -7.528 -6.837 -5.469 1.00 88.69 69 ARG A N 1
ATOM 530 C CA . ARG A 1 69 ? -8.853 -7.489 -5.504 1.00 88.69 69 ARG A CA 1
ATOM 531 C C . ARG A 1 69 ? -8.927 -8.757 -4.646 1.00 88.69 69 ARG A C 1
ATOM 533 O O . ARG A 1 69 ? -9.942 -8.939 -3.986 1.00 88.69 69 ARG A O 1
ATOM 540 N N . ALA A 1 70 ? -7.861 -9.559 -4.627 1.00 90.88 70 ALA A N 1
ATOM 541 C CA . ALA A 1 70 ? -7.784 -10.821 -3.889 1.00 90.88 70 ALA A CA 1
ATOM 542 C C . ALA A 1 70 ? -8.029 -1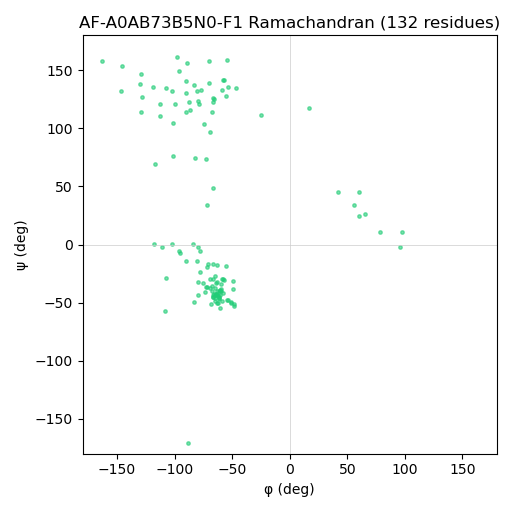0.682 -2.375 1.00 90.88 70 ALA A C 1
ATOM 544 O O . ALA A 1 70 ? -8.564 -11.602 -1.773 1.00 90.88 70 ALA A O 1
ATOM 545 N N . VAL A 1 71 ? -7.695 -9.535 -1.775 1.00 93.31 71 VAL A N 1
ATOM 546 C CA . VAL A 1 71 ? -7.813 -9.302 -0.322 1.00 93.31 71 VAL A CA 1
ATOM 547 C C . VAL A 1 71 ? -8.784 -8.173 0.028 1.00 93.31 71 VAL A C 1
ATOM 549 O O . VAL A 1 71 ? -9.003 -7.875 1.194 1.00 93.31 71 VAL A O 1
ATOM 552 N N . ARG A 1 72 ? -9.418 -7.532 -0.965 1.00 91.62 72 ARG A N 1
ATOM 553 C CA . ARG A 1 72 ? -10.314 -6.385 -0.724 1.00 91.62 72 ARG A CA 1
ATOM 554 C C . ARG A 1 72 ? -11.468 -6.710 0.207 1.00 91.62 72 ARG A C 1
ATOM 556 O O . ARG A 1 72 ? -11.840 -5.850 0.995 1.00 91.62 72 ARG A O 1
ATOM 563 N N . ARG A 1 73 ? -12.065 -7.891 0.037 1.00 92.19 73 ARG A N 1
ATOM 564 C CA . ARG A 1 73 ? -13.226 -8.316 0.817 1.00 92.19 73 ARG A CA 1
ATOM 565 C C . ARG A 1 73 ? -12.832 -8.558 2.272 1.00 92.19 73 ARG A C 1
ATOM 567 O O . ARG A 1 73 ? -13.415 -7.932 3.141 1.00 92.19 73 ARG A O 1
ATOM 574 N N . LEU A 1 74 ? -11.781 -9.350 2.480 1.00 93.31 74 LEU A N 1
ATOM 575 C CA . LEU A 1 74 ? -11.153 -9.595 3.779 1.00 93.31 74 LEU A CA 1
ATOM 576 C C . LEU A 1 74 ? -10.874 -8.284 4.535 1.00 93.31 74 LEU A C 1
ATOM 578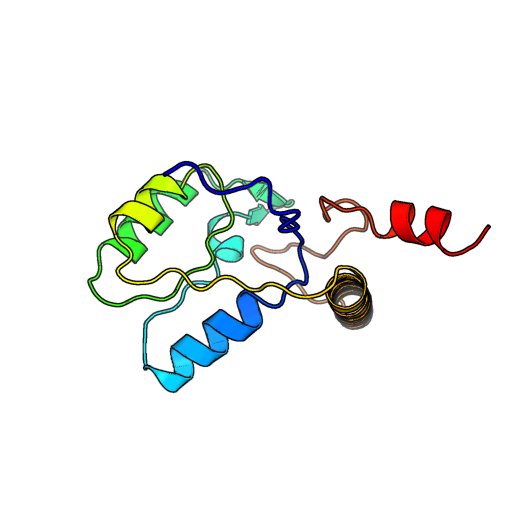 O O . LEU A 1 74 ? -11.310 -8.112 5.665 1.00 93.31 74 LEU A O 1
ATOM 582 N N . LEU A 1 75 ? -10.215 -7.327 3.875 1.00 93.69 75 LEU A N 1
ATOM 583 C CA . LEU A 1 75 ? -9.873 -6.045 4.493 1.00 93.69 75 LEU A CA 1
ATOM 584 C C . LEU A 1 75 ? -11.096 -5.177 4.805 1.00 93.69 75 LEU A C 1
ATOM 586 O O . LEU A 1 75 ? -11.090 -4.467 5.797 1.00 93.69 75 LEU A O 1
ATOM 590 N N . VAL A 1 76 ? -12.137 -5.198 3.969 1.00 92.62 76 VAL A N 1
ATOM 591 C CA . VAL A 1 76 ? -13.365 -4.425 4.230 1.00 92.62 76 VAL A CA 1
ATOM 592 C C . VAL A 1 76 ? -14.172 -5.032 5.372 1.00 92.62 76 VAL A C 1
ATOM 594 O O . VAL A 1 76 ? -14.762 -4.288 6.142 1.00 92.62 76 VAL A O 1
ATOM 597 N N . GLU A 1 77 ? -14.200 -6.359 5.487 1.00 92.06 77 GLU A N 1
ATOM 598 C CA . GLU A 1 77 ? -14.922 -7.052 6.559 1.00 92.06 77 GLU A CA 1
ATOM 599 C C . GLU A 1 77 ? -14.267 -6.832 7.934 1.00 92.06 77 GLU A C 1
ATOM 601 O O . GLU A 1 77 ? -14.980 -6.801 8.933 1.00 92.06 77 GLU A O 1
ATOM 606 N N . GLY A 1 78 ? -12.944 -6.640 7.986 1.00 90.56 78 GLY A N 1
ATOM 607 C CA . GLY A 1 78 ? -12.206 -6.367 9.225 1.00 90.56 78 GLY A CA 1
ATOM 608 C C . GLY A 1 78 ? -11.920 -4.890 9.525 1.00 90.56 78 GLY A C 1
ATOM 609 O O . GLY A 1 78 ? -11.356 -4.603 10.574 1.00 90.56 78 GLY A O 1
ATOM 610 N N . ALA A 1 79 ? -12.237 -3.956 8.620 1.00 92.94 79 ALA A N 1
ATOM 611 C CA . ALA A 1 79 ? -11.940 -2.534 8.809 1.00 92.94 79 ALA A CA 1
ATOM 612 C C . ALA A 1 79 ? -13.078 -1.793 9.516 1.00 92.94 79 ALA A C 1
ATOM 614 O O . ALA A 1 79 ? -14.204 -1.766 9.021 1.00 92.94 79 ALA A O 1
ATOM 615 N N . ASP A 1 80 ? -12.746 -1.031 10.557 1.00 93.38 80 ASP A N 1
ATOM 616 C CA . ASP A 1 80 ? -13.687 -0.077 11.159 1.00 93.38 80 ASP A CA 1
ATOM 617 C C . ASP A 1 80 ? -13.831 1.213 10.341 1.00 93.38 80 ASP A C 1
ATOM 619 O O . ASP A 1 80 ? -14.814 1.945 10.457 1.00 93.38 80 ASP A O 1
ATOM 623 N N . THR A 1 81 ? -12.824 1.562 9.533 1.00 93.12 81 THR A N 1
ATOM 624 C CA . THR A 1 81 ? -12.797 2.827 8.790 1.00 93.12 81 THR A CA 1
ATOM 625 C C . THR A 1 81 ? -12.105 2.675 7.444 1.00 93.12 81 THR A C 1
ATOM 627 O O . THR A 1 81 ? -10.988 2.170 7.344 1.00 93.12 81 THR A O 1
ATOM 630 N N . LEU A 1 82 ? -12.749 3.197 6.397 1.00 92.44 82 LEU A N 1
ATOM 631 C CA . LEU A 1 82 ? -12.184 3.293 5.055 1.00 92.44 82 LEU A CA 1
ATOM 632 C C . LEU A 1 82 ? -11.956 4.762 4.691 1.00 92.44 82 LEU A C 1
ATOM 634 O O . LEU A 1 82 ? -12.898 5.551 4.637 1.00 92.44 82 LEU A O 1
ATOM 638 N N . VAL A 1 83 ? -10.707 5.124 4.395 1.00 89.12 83 VAL A N 1
ATOM 639 C CA . VAL A 1 83 ? -10.351 6.483 3.966 1.00 89.12 83 VAL A CA 1
ATOM 640 C C . VAL A 1 83 ? -10.199 6.527 2.450 1.00 89.12 83 VAL A C 1
ATOM 642 O O . VAL A 1 83 ? -9.359 5.833 1.875 1.00 89.12 83 VAL A O 1
ATOM 645 N N . TRP A 1 84 ? -10.997 7.372 1.796 1.00 86.44 84 TRP A N 1
ATOM 646 C CA . TRP A 1 84 ? -10.945 7.576 0.351 1.00 86.44 84 TRP A CA 1
ATOM 647 C C . TRP A 1 84 ? -10.221 8.878 -0.006 1.00 86.44 84 TRP A C 1
ATOM 649 O O . TRP A 1 84 ? -10.513 9.935 0.548 1.00 86.44 84 TRP A O 1
ATOM 659 N N . LEU A 1 85 ? -9.283 8.809 -0.954 1.00 82.31 85 LEU A N 1
ATOM 660 C CA . LEU A 1 85 ? -8.557 9.973 -1.463 1.00 82.31 85 LEU A CA 1
ATOM 661 C C . LEU A 1 85 ? -9.146 10.403 -2.808 1.00 82.31 85 LEU A C 1
ATOM 663 O O . LEU A 1 85 ? -8.873 9.776 -3.830 1.00 82.31 85 LEU A O 1
ATOM 667 N N . ASP A 1 86 ? -9.918 11.489 -2.807 1.00 81.12 86 ASP A N 1
ATOM 668 C CA . ASP A 1 86 ? -10.532 12.053 -4.014 1.00 81.12 86 ASP A CA 1
ATOM 669 C C . ASP A 1 86 ? -9.755 13.282 -4.515 1.00 81.12 86 ASP A C 1
ATOM 671 O O . ASP A 1 86 ? -10.113 14.435 -4.277 1.00 81.12 86 ASP A O 1
ATOM 675 N N . TYR A 1 87 ? -8.611 13.034 -5.158 1.00 77.25 87 TYR A N 1
ATOM 676 C CA . TYR A 1 87 ? -7.805 14.087 -5.783 1.00 77.25 87 TYR A CA 1
ATOM 677 C C . TYR A 1 87 ? -8.109 14.207 -7.277 1.00 77.25 87 TYR A C 1
ATOM 679 O O . TYR A 1 87 ? -8.337 13.207 -7.958 1.00 77.25 87 TYR A O 1
ATOM 687 N N . SER A 1 88 ? -7.984 15.415 -7.834 1.00 77.00 88 SER A N 1
ATOM 688 C CA . SER A 1 88 ? -8.079 15.608 -9.285 1.00 77.00 88 SER A CA 1
ATOM 689 C C . SER A 1 88 ? -7.039 14.758 -10.033 1.00 77.00 88 SER A C 1
ATOM 691 O O . SER A 1 88 ? -5.891 14.620 -9.596 1.00 77.00 88 SER A O 1
ATOM 693 N N . SER A 1 89 ? -7.415 14.198 -11.189 1.00 71.25 89 SER A N 1
ATOM 694 C CA . SER A 1 89 ? -6.539 13.306 -11.969 1.00 71.25 89 SER A CA 1
ATOM 695 C C . SER A 1 89 ? -5.203 13.963 -12.346 1.00 71.25 89 SER A C 1
ATOM 697 O O . SER A 1 89 ? -4.178 13.290 -12.411 1.00 71.25 89 SER A O 1
ATOM 699 N N . TRP A 1 90 ? -5.186 15.287 -12.536 1.00 72.00 90 TRP A N 1
ATOM 700 C CA . TRP A 1 90 ? -3.964 16.044 -12.822 1.00 72.00 90 TRP A CA 1
ATOM 701 C C . TRP A 1 90 ? -2.977 16.046 -11.644 1.00 72.00 90 TRP A C 1
ATOM 703 O O . TRP A 1 90 ? -1.777 15.826 -11.828 1.00 72.00 90 TRP A O 1
ATOM 713 N N . LEU A 1 91 ? -3.469 16.223 -10.414 1.00 77.50 91 LEU A N 1
ATOM 714 C CA . LEU A 1 91 ? -2.626 16.186 -9.220 1.00 77.50 91 LEU A CA 1
ATOM 715 C C . LEU A 1 91 ? -2.071 14.778 -8.963 1.00 77.50 91 LEU A C 1
ATOM 717 O O . LEU A 1 91 ? -0.906 14.625 -8.600 1.00 77.50 91 LEU A O 1
ATOM 721 N N . GLN A 1 92 ? -2.885 13.744 -9.175 1.00 74.25 92 GLN A N 1
ATOM 722 C CA . GLN A 1 92 ? -2.431 12.356 -9.056 1.00 74.25 92 GLN A CA 1
ATOM 723 C C . GLN A 1 92 ? -1.329 12.039 -10.077 1.00 74.25 92 GLN A C 1
ATOM 725 O O . GLN A 1 92 ? -0.300 11.466 -9.721 1.00 74.25 92 GLN A O 1
ATOM 730 N N . MET A 1 93 ? -1.500 12.494 -11.321 1.00 72.00 93 MET A N 1
ATOM 731 C CA . MET A 1 93 ? -0.533 12.275 -12.394 1.00 72.00 93 MET A CA 1
ATOM 732 C C . MET A 1 93 ? 0.803 12.972 -12.120 1.00 72.00 93 MET A C 1
ATOM 734 O O . MET A 1 93 ? 1.854 12.343 -12.194 1.00 72.00 93 MET A O 1
ATOM 738 N N . THR A 1 94 ? 0.794 14.253 -11.739 1.00 75.06 94 THR A N 1
ATOM 739 C CA . THR A 1 94 ? 2.041 14.986 -11.436 1.00 75.06 94 THR A CA 1
ATOM 740 C C . THR A 1 94 ? 2.832 14.337 -10.295 1.00 75.06 94 THR A C 1
ATOM 742 O O . THR A 1 94 ? 4.061 14.233 -10.367 1.00 75.06 94 THR A O 1
ATOM 745 N N . ARG A 1 95 ? 2.140 13.832 -9.264 1.00 81.75 95 ARG A N 1
ATOM 746 C CA . ARG A 1 95 ? 2.749 13.057 -8.171 1.00 81.75 95 ARG A CA 1
ATOM 747 C C . ARG A 1 95 ? 3.355 11.744 -8.665 1.00 81.75 95 ARG A C 1
ATOM 749 O O . ARG A 1 95 ? 4.472 11.420 -8.257 1.00 81.75 95 ARG A O 1
ATOM 756 N N . LEU A 1 96 ? 2.651 11.026 -9.541 1.00 76.38 96 LEU A N 1
ATOM 757 C CA . LEU A 1 96 ? 3.133 9.788 -10.149 1.00 76.38 96 LEU A CA 1
ATOM 758 C C . LEU A 1 96 ? 4.412 10.030 -10.962 1.00 76.38 96 LEU A C 1
ATOM 760 O O . LEU A 1 96 ? 5.444 9.448 -10.638 1.00 76.38 96 LEU A O 1
ATOM 764 N N . VAL A 1 97 ? 4.392 10.966 -11.922 1.00 74.75 97 VAL A N 1
ATOM 765 C CA . VAL A 1 97 ? 5.561 11.287 -12.768 1.00 74.75 97 VAL A CA 1
ATOM 766 C C . VAL A 1 97 ? 6.782 11.642 -11.922 1.00 74.75 97 VAL A C 1
ATOM 768 O O . VAL A 1 97 ? 7.869 11.097 -12.126 1.00 74.75 97 VAL A O 1
ATOM 771 N N . ARG A 1 98 ? 6.612 12.522 -10.927 1.00 79.44 98 ARG A N 1
ATOM 772 C CA . ARG A 1 98 ? 7.709 12.927 -10.039 1.00 79.44 98 ARG A CA 1
ATOM 773 C C . ARG A 1 98 ? 8.273 11.743 -9.246 1.00 79.44 98 ARG A C 1
ATOM 775 O O . ARG A 1 98 ? 9.490 11.668 -9.067 1.00 79.44 98 ARG A O 1
ATOM 782 N N . ARG A 1 99 ? 7.417 10.832 -8.762 1.00 78.19 99 ARG A N 1
ATOM 783 C CA . ARG A 1 99 ? 7.838 9.630 -8.021 1.00 78.19 99 ARG A CA 1
ATOM 784 C C . ARG A 1 99 ? 8.676 8.712 -8.904 1.00 78.19 99 ARG A C 1
ATOM 786 O O . ARG A 1 99 ? 9.777 8.350 -8.492 1.00 78.19 99 ARG A O 1
ATOM 793 N N . THR A 1 100 ? 8.180 8.397 -10.097 1.00 73.69 100 THR A N 1
ATOM 794 C CA . THR A 1 100 ? 8.835 7.483 -11.041 1.00 73.69 100 THR A CA 1
ATOM 795 C C . THR A 1 100 ? 10.190 8.028 -11.497 1.00 73.69 100 THR A C 1
ATOM 797 O O . THR A 1 100 ? 11.188 7.311 -11.491 1.00 73.69 100 THR A O 1
ATOM 800 N N . MET A 1 101 ? 10.279 9.326 -11.812 1.00 76.38 101 MET A N 1
ATOM 801 C CA . MET A 1 101 ? 11.553 9.956 -12.189 1.00 76.38 101 MET A CA 1
ATOM 802 C C . MET A 1 101 ? 12.586 9.890 -11.059 1.00 76.38 101 MET A C 1
ATOM 804 O O . MET A 1 101 ? 13.732 9.507 -11.287 1.00 76.38 101 MET A O 1
ATOM 808 N N . ARG A 1 102 ? 12.182 10.205 -9.821 1.00 79.19 102 ARG A N 1
ATOM 809 C CA . ARG A 1 102 ? 13.079 10.153 -8.658 1.00 79.19 102 ARG A CA 1
ATOM 810 C C . ARG A 1 102 ? 13.608 8.740 -8.400 1.00 79.19 102 ARG A C 1
ATOM 812 O O . ARG A 1 102 ? 14.803 8.577 -8.182 1.00 79.19 102 ARG A O 1
ATOM 819 N N . ARG A 1 103 ? 12.734 7.730 -8.429 1.00 79.00 103 ARG A N 1
ATOM 820 C CA . ARG A 1 103 ? 13.103 6.321 -8.207 1.00 79.00 103 ARG A CA 1
ATOM 821 C C . ARG A 1 103 ? 14.057 5.798 -9.278 1.00 79.00 103 ARG A C 1
ATOM 823 O O . ARG A 1 103 ? 15.024 5.119 -8.943 1.00 79.00 103 ARG A O 1
ATOM 830 N N . ARG A 1 104 ? 13.841 6.182 -10.542 1.00 73.19 104 ARG A N 1
ATOM 831 C CA . ARG A 1 104 ? 14.755 5.868 -11.652 1.00 73.19 104 ARG A CA 1
ATOM 832 C C . ARG A 1 104 ? 16.133 6.480 -11.470 1.00 73.19 104 ARG A C 1
ATOM 834 O O . ARG A 1 104 ? 17.122 5.764 -11.583 1.00 73.19 104 ARG A O 1
ATOM 841 N N . LEU A 1 105 ? 16.195 7.779 -11.175 1.00 75.62 105 LEU A N 1
ATOM 842 C CA . LEU A 1 105 ? 17.465 8.475 -10.953 1.00 75.62 105 LEU A CA 1
ATOM 843 C C . LEU A 1 105 ? 18.240 7.868 -9.777 1.00 75.62 105 LEU A C 1
ATOM 845 O O . LEU A 1 105 ? 19.450 7.702 -9.863 1.00 75.62 105 LEU A O 1
ATOM 849 N N . ALA A 1 106 ? 17.534 7.481 -8.714 1.00 77.31 106 ALA A N 1
ATOM 850 C CA . ALA A 1 106 ? 18.123 6.836 -7.546 1.00 77.31 106 ALA A CA 1
ATOM 851 C C . ALA A 1 106 ? 18.441 5.341 -7.743 1.00 77.31 106 ALA A C 1
ATOM 853 O O . ALA A 1 106 ? 19.002 4.737 -6.834 1.00 77.31 106 ALA A O 1
ATOM 854 N N . ARG A 1 107 ? 18.055 4.732 -8.881 1.00 75.50 107 ARG A N 1
ATOM 855 C CA . ARG A 1 107 ? 18.077 3.271 -9.114 1.00 75.50 107 ARG A CA 1
ATOM 856 C C . ARG A 1 107 ? 17.574 2.502 -7.891 1.00 75.50 107 ARG A C 1
ATOM 858 O O . ARG A 1 107 ? 18.197 1.542 -7.450 1.00 75.50 107 ARG A O 1
ATOM 865 N N . GLN A 1 108 ? 16.471 2.978 -7.320 1.00 75.38 108 GLN A N 1
ATOM 866 C CA . GLN A 1 108 ? 15.953 2.436 -6.075 1.00 75.38 108 GLN A CA 1
ATOM 867 C C . GLN A 1 108 ? 15.480 0.999 -6.308 1.00 75.38 108 GLN A C 1
ATOM 869 O O . GLN A 1 108 ? 14.619 0.762 -7.158 1.00 75.38 108 GLN A O 1
ATOM 874 N N . GLU A 1 109 ? 16.040 0.064 -5.545 1.00 77.94 109 GLU A N 1
ATOM 875 C CA . GLU A 1 109 ? 15.497 -1.284 -5.445 1.00 77.94 109 GLU A CA 1
ATOM 876 C C . GLU A 1 109 ? 14.132 -1.207 -4.748 1.00 77.94 109 GLU A C 1
ATOM 878 O O . GLU A 1 109 ? 13.977 -0.601 -3.683 1.00 77.94 109 GLU A O 1
ATOM 883 N N . LEU A 1 110 ? 13.124 -1.770 -5.395 1.00 76.50 110 LEU A N 1
ATOM 884 C CA . LEU A 1 110 ? 11.774 -1.948 -4.895 1.00 76.50 110 LEU A CA 1
ATOM 885 C C . LEU A 1 110 ? 11.598 -3.435 -4.605 1.00 76.50 110 LEU A C 1
ATOM 887 O O . LEU A 1 110 ? 12.004 -4.250 -5.415 1.00 76.50 110 LEU A O 1
ATOM 891 N N . TRP A 1 111 ? 11.024 -3.755 -3.447 1.00 81.44 111 TRP A N 1
ATOM 892 C CA . TRP A 1 111 ? 10.593 -5.077 -2.963 1.00 81.44 111 TRP A CA 1
ATOM 893 C C . TRP A 1 111 ? 11.157 -6.310 -3.692 1.00 81.44 111 TRP A C 1
ATOM 895 O O . TRP A 1 111 ? 10.815 -6.573 -4.842 1.00 81.44 111 TRP A O 1
ATOM 905 N N . ASN A 1 112 ? 11.912 -7.149 -2.978 1.00 79.00 112 ASN A N 1
ATOM 906 C CA . ASN A 1 112 ? 12.391 -8.446 -3.476 1.00 79.00 112 ASN A CA 1
ATOM 907 C C . ASN A 1 112 ? 13.285 -8.349 -4.734 1.00 79.00 112 ASN A C 1
ATOM 909 O O . ASN A 1 112 ? 13.109 -9.123 -5.676 1.00 79.00 112 ASN A O 1
ATOM 913 N N . GLY A 1 113 ? 14.249 -7.417 -4.756 1.00 76.56 113 GLY A N 1
ATOM 914 C CA . GLY A 1 113 ? 15.244 -7.319 -5.834 1.00 76.56 113 GLY A CA 1
ATOM 915 C C . GLY A 1 113 ? 14.751 -6.653 -7.115 1.00 76.56 113 GLY A C 1
ATOM 916 O O . GLY A 1 113 ? 15.413 -6.742 -8.151 1.00 76.56 113 GLY A O 1
ATOM 917 N N . ASN A 1 114 ? 13.577 -6.022 -7.091 1.00 77.75 114 ASN A N 1
ATOM 918 C CA . ASN A 1 114 ? 12.986 -5.444 -8.283 1.00 77.75 114 ASN A CA 1
ATOM 919 C C . ASN A 1 114 ? 13.428 -3.990 -8.516 1.00 77.75 114 ASN A C 1
ATOM 921 O O . ASN A 1 114 ? 13.775 -3.255 -7.601 1.00 77.75 114 ASN A O 1
ATOM 925 N N . TYR A 1 115 ? 13.365 -3.534 -9.767 1.00 75.25 115 TYR A N 1
ATOM 926 C CA . TYR A 1 115 ? 13.579 -2.133 -10.146 1.00 75.25 115 TYR A CA 1
ATOM 927 C C . TYR A 1 115 ? 12.426 -1.653 -11.031 1.00 75.25 115 TYR A C 1
ATOM 929 O O . TYR A 1 115 ? 11.856 -2.434 -11.796 1.00 75.25 115 TYR A O 1
ATOM 937 N N . GLU A 1 116 ? 12.069 -0.372 -10.924 1.00 67.19 116 GLU A N 1
ATOM 938 C CA . GLU A 1 116 ? 10.883 0.207 -11.575 1.00 67.19 116 GLU A CA 1
ATOM 939 C C . GLU A 1 116 ? 11.034 0.241 -13.116 1.00 67.19 116 GLU A C 1
ATOM 941 O O . GLU A 1 116 ? 11.865 0.972 -13.670 1.00 67.19 116 GLU A O 1
ATOM 946 N N . THR A 1 117 ? 10.212 -0.528 -13.844 1.00 59.31 117 THR A N 1
ATOM 947 C CA . THR A 1 117 ? 10.173 -0.521 -15.324 1.00 59.31 117 THR A CA 1
ATOM 948 C C . THR A 1 117 ? 9.039 0.370 -15.857 1.00 59.31 117 THR A C 1
ATOM 950 O O . THR A 1 117 ? 8.123 0.724 -15.127 1.00 59.31 117 THR A O 1
ATOM 953 N N . ILE A 1 118 ? 9.097 0.792 -17.132 1.00 50.12 118 ILE A N 1
ATOM 954 C CA . ILE A 1 118 ? 8.129 1.755 -17.726 1.00 50.12 118 ILE A CA 1
ATOM 955 C C . ILE A 1 118 ? 6.704 1.159 -17.821 1.00 50.12 118 ILE A C 1
ATOM 957 O O . ILE A 1 118 ? 5.731 1.888 -17.995 1.00 50.12 118 ILE A O 1
ATOM 961 N N . PHE A 1 119 ? 6.572 -0.166 -17.714 1.00 44.44 119 PHE A N 1
ATOM 962 C CA . PHE A 1 119 ? 5.384 -0.921 -18.121 1.00 44.44 119 PHE A CA 1
ATOM 963 C C . PHE A 1 119 ? 4.460 -1.353 -16.972 1.00 44.44 119 PHE A C 1
ATOM 965 O O . PHE A 1 119 ? 3.454 -2.003 -17.229 1.00 44.44 119 PHE A O 1
ATOM 972 N N . GLN A 1 120 ? 4.783 -1.022 -15.720 1.00 54.28 120 GLN A N 1
ATOM 973 C CA . GLN A 1 120 ? 4.070 -1.551 -14.545 1.00 54.28 120 GLN A CA 1
ATOM 974 C C . GLN A 1 120 ? 2.958 -0.647 -14.004 1.00 54.28 120 GLN A C 1
ATOM 976 O O . GLN A 1 120 ? 2.206 -1.072 -13.132 1.00 54.28 120 GLN A O 1
ATOM 981 N N . ASP A 1 121 ? 2.817 0.575 -14.516 1.00 58.38 121 ASP A N 1
ATOM 982 C CA . ASP A 1 121 ? 1.723 1.459 -14.115 1.00 58.38 121 ASP A CA 1
ATOM 983 C C . ASP A 1 121 ? 0.477 1.188 -14.980 1.00 58.38 121 ASP A C 1
ATOM 985 O O . ASP A 1 121 ? 0.474 1.439 -16.188 1.00 58.38 121 ASP A O 1
ATOM 989 N N . GLU A 1 122 ? -0.603 0.712 -14.342 1.00 49.66 122 GLU A N 1
ATOM 990 C CA . GLU A 1 122 ? -1.906 0.396 -14.968 1.00 49.66 122 GLU A CA 1
ATOM 991 C C . GLU A 1 122 ? -2.523 1.587 -15.741 1.00 49.66 122 GLU A C 1
ATOM 993 O O . GLU A 1 122 ? -3.355 1.401 -16.631 1.00 49.66 122 GLU A O 1
ATOM 998 N N . GLU A 1 123 ? -2.065 2.813 -15.470 1.00 51.78 123 GLU A N 1
ATOM 999 C CA . GLU A 1 123 ? -2.387 4.031 -16.218 1.00 51.78 123 GLU A CA 1
ATOM 1000 C C . GLU A 1 123 ? -1.117 4.615 -16.854 1.00 51.78 123 GLU A C 1
ATOM 1002 O O . GLU A 1 123 ? -0.609 5.656 -16.445 1.00 51.78 123 GLU A O 1
ATOM 1007 N N . HIS A 1 124 ? -0.583 3.902 -17.850 1.00 58.53 124 HIS A N 1
ATOM 1008 C CA . HIS A 1 124 ? 0.578 4.273 -18.664 1.00 58.53 124 HIS A CA 1
ATOM 1009 C C . HIS A 1 124 ? 0.837 5.793 -18.752 1.00 58.53 124 HIS A C 1
ATOM 1011 O O . HIS A 1 124 ? 0.138 6.516 -19.467 1.00 58.53 124 HIS A O 1
ATOM 1017 N N . ILE A 1 125 ? 1.938 6.244 -18.141 1.00 56.69 125 ILE A N 1
ATOM 1018 C CA . ILE A 1 125 ? 2.517 7.595 -18.292 1.00 56.69 125 ILE A CA 1
ATOM 1019 C C . ILE A 1 125 ? 2.652 7.996 -19.775 1.00 56.69 125 ILE A C 1
ATOM 1021 O O . ILE A 1 125 ? 2.481 9.156 -20.144 1.00 56.69 125 ILE A O 1
ATOM 1025 N N . ILE A 1 126 ? 2.883 6.999 -20.638 1.00 54.41 126 ILE A N 1
ATOM 1026 C CA . ILE A 1 126 ? 2.979 7.126 -22.096 1.00 54.41 126 ILE A CA 1
ATOM 1027 C C . ILE A 1 126 ? 1.649 7.588 -22.708 1.00 54.41 126 ILE A C 1
ATOM 1029 O O . ILE A 1 126 ? 1.647 8.478 -23.552 1.00 54.41 126 ILE A O 1
ATOM 1033 N N . ARG A 1 127 ? 0.505 7.046 -22.260 1.00 57.25 127 ARG A N 1
ATOM 1034 C CA . ARG A 1 127 ? -0.820 7.456 -22.761 1.00 57.25 127 ARG A CA 1
ATOM 1035 C C . ARG A 1 127 ? -1.128 8.911 -22.416 1.00 57.25 127 ARG A C 1
ATOM 1037 O O . ARG A 1 127 ? -1.785 9.583 -23.200 1.00 57.25 127 ARG A O 1
ATOM 1044 N N . TRP A 1 128 ? -0.646 9.413 -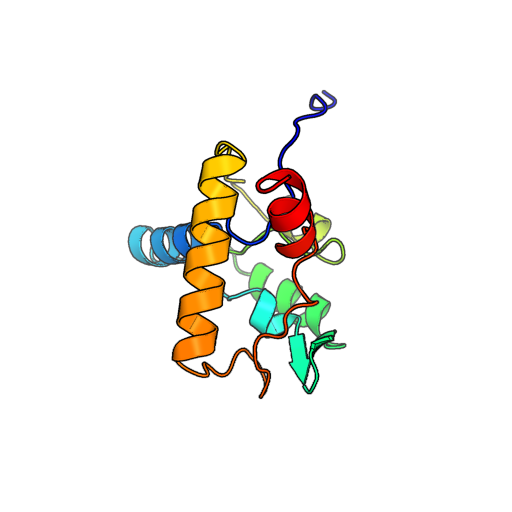21.277 1.00 58.00 128 TRP A N 1
ATOM 1045 C CA . TRP A 1 128 ? -0.750 10.835 -20.948 1.00 58.00 128 TRP A CA 1
ATOM 1046 C C . TRP A 1 128 ? 0.222 11.690 -21.765 1.00 58.00 128 TRP A C 1
ATOM 1048 O O . TRP A 1 128 ? -0.192 12.740 -22.244 1.00 58.00 128 TRP A O 1
ATOM 1058 N N . GLY A 1 129 ? 1.464 11.236 -21.980 1.00 55.78 129 GLY A N 1
ATOM 1059 C CA . GLY A 1 129 ? 2.421 11.920 -22.858 1.00 55.78 129 GLY A CA 1
ATOM 1060 C C . GLY A 1 129 ? 1.838 12.155 -24.254 1.00 55.78 129 GLY A C 1
ATOM 1061 O O . GLY A 1 129 ? 1.801 13.289 -24.714 1.00 55.78 129 GLY A O 1
ATOM 1062 N N . ILE A 1 130 ? 1.247 11.109 -24.841 1.00 55.25 130 ILE A N 1
ATOM 1063 C CA . ILE A 1 130 ? 0.546 11.152 -26.138 1.00 55.25 130 ILE A CA 1
ATOM 1064 C C . ILE A 1 130 ? -0.715 12.041 -26.100 1.00 55.25 130 ILE A C 1
ATOM 1066 O O . ILE A 1 130 ? -1.121 12.581 -27.120 1.00 55.25 130 ILE A O 1
ATOM 1070 N N . ARG A 1 131 ? -1.363 12.211 -24.937 1.00 50.56 131 ARG A N 1
ATOM 1071 C CA . ARG A 1 131 ? -2.568 13.055 -24.794 1.00 50.56 131 ARG A CA 1
ATOM 1072 C C . ARG A 1 131 ? -2.263 14.515 -24.440 1.00 50.56 131 ARG A C 1
ATOM 1074 O O . ARG A 1 131 ? -3.167 15.343 -24.494 1.00 50.56 131 ARG A O 1
ATOM 1081 N N . THR A 1 132 ? -1.038 14.815 -24.013 1.00 48.31 132 THR A N 1
ATOM 1082 C CA . THR A 1 132 ? -0.640 16.135 -23.489 1.00 48.31 132 THR A CA 1
ATOM 1083 C C . THR A 1 132 ? 0.239 16.900 -24.464 1.00 48.31 132 THR A C 1
ATOM 1085 O O . THR A 1 132 ? 0.189 18.126 -24.483 1.00 48.31 132 THR A O 1
ATOM 1088 N N . PHE A 1 133 ? 1.002 16.196 -25.294 1.00 36.41 133 PHE A N 1
ATOM 1089 C CA . PHE A 1 133 ? 1.747 16.781 -26.398 1.00 36.41 133 PHE A CA 1
ATOM 1090 C C . PHE A 1 133 ? 1.120 16.262 -27.701 1.00 36.41 133 PHE A C 1
ATOM 1092 O O . PHE A 1 133 ? 1.184 15.049 -27.917 1.00 36.41 133 PHE A O 1
ATOM 1099 N N . PRO A 1 134 ? 0.440 17.108 -28.501 1.00 43.16 134 PRO A N 1
ATOM 1100 C CA . PRO A 1 134 ? 0.040 16.731 -29.855 1.00 43.16 134 PRO A CA 1
ATOM 1101 C C . PRO A 1 134 ? 1.259 16.505 -30.756 1.00 43.16 134 PRO A C 1
ATOM 1103 O O . PRO A 1 134 ? 2.320 17.120 -30.490 1.00 43.16 134 PRO A O 1
#

Secondary structure (DSSP, 8-state):
-PPP-------TTSSHHHHHHHHHHHHT--EE-HHHHHB-GGGPBPTTHHHHHHHHHTSSS-EE----HHHHHHHHHH-S--------HHHHHHHHHHHHHHHHHTT-EETTTEE--TT--SS-HHHHHHHH--

Mean predicted aligned error: 9.11 Å

Radius of gyration: 16.11 Å; Cα contacts (8 Å, |Δi|>4): 110; chains: 1; bounding box: 46×34×46 Å

InterPro domains:
  IPR027417 P-loop containing nucleoside triphosphate hydrolase [G3DSA:3.40.50.300] (11-128)
  IPR027417 P-loop containing nucleoside triphosphate hydrolase [SSF52540] (12-112)
  IPR052922 Cytidylate Kinase Type 2 [PTHR37816] (11-128)